Protein AF-A0A8H9WSG5-F1 (afdb_monomer_lite)

Secondary structure (DSSP, 8-state):
----S--SSSS--SS-EEETTEE-HHHHHHHHHHHHHHHHHHHHHHTS---S-EEEEETHHHHHHHHHHHH-GGG-SEEEEES----TTS---GGGGSTTSPPEEEE--TT-SSSHHHHHHS-TTS---------PPP-

Structure (mmCIF, N/CA/C/O backbone):
data_AF-A0A8H9WSG5-F1
#
_entry.id   AF-A0A8H9WSG5-F1
#
loop_
_atom_site.group_PDB
_atom_site.id
_atom_site.type_symbol
_atom_site.label_atom_id
_atom_site.label_alt_id
_atom_site.label_comp_id
_atom_site.label_asym_id
_atom_site.label_entity_id
_atom_site.label_seq_id
_atom_site.pdbx_PDB_ins_code
_atom_site.Cartn_x
_atom_site.Cartn_y
_atom_site.Cartn_z
_atom_site.occupancy
_atom_site.B_iso_or_equiv
_atom_site.auth_seq_id
_atom_site.auth_comp_id
_atom_site.auth_asym_id
_atom_site.auth_atom_id
_atom_site.pdbx_PDB_model_num
ATOM 1 N N . MET A 1 1 ? 1.052 14.570 -0.683 1.00 42.69 1 MET A N 1
ATOM 2 C CA . MET A 1 1 ? 0.770 14.410 -2.137 1.00 42.69 1 MET A CA 1
ATOM 3 C C . MET A 1 1 ? 2.080 14.023 -2.793 1.00 42.69 1 MET A C 1
ATOM 5 O O . MET A 1 1 ? 2.992 14.842 -2.758 1.00 42.69 1 MET A O 1
ATOM 9 N N . PRO A 1 2 ? 2.228 12.793 -3.304 1.00 51.31 2 PRO A N 1
ATOM 10 C CA . PRO A 1 2 ? 3.535 12.294 -3.706 1.00 51.31 2 PRO A CA 1
ATOM 11 C C . PRO A 1 2 ? 4.047 13.052 -4.935 1.00 51.31 2 PRO A C 1
ATOM 13 O O . PRO A 1 2 ? 3.480 12.952 -6.020 1.00 51.31 2 PRO A O 1
ATOM 16 N N . ASP A 1 3 ? 5.118 13.819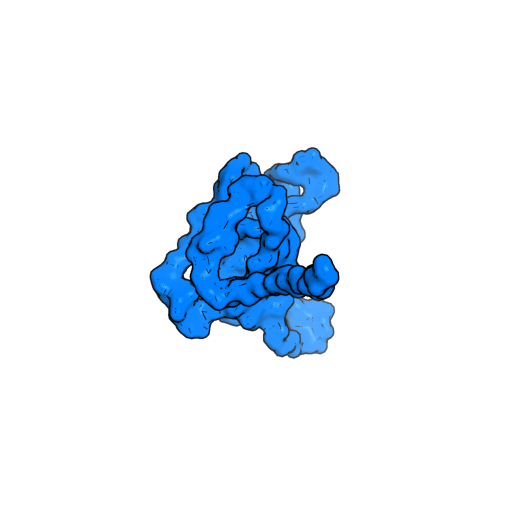 -4.736 1.00 45.38 3 ASP A N 1
ATOM 17 C CA . ASP A 1 3 ? 5.848 14.526 -5.782 1.00 45.38 3 ASP A CA 1
ATOM 18 C C . ASP A 1 3 ? 6.622 13.556 -6.683 1.00 45.38 3 ASP A C 1
ATOM 20 O O . ASP A 1 3 ? 7.106 12.501 -6.266 1.00 45.38 3 ASP A O 1
ATOM 24 N N . THR A 1 4 ? 6.737 13.934 -7.953 1.00 50.75 4 THR A N 1
ATOM 25 C CA . THR A 1 4 ? 7.196 13.060 -9.037 1.00 50.75 4 THR A CA 1
ATOM 26 C C . THR A 1 4 ? 8.706 13.174 -9.237 1.00 50.75 4 THR A C 1
ATOM 28 O O . THR A 1 4 ? 9.195 14.219 -9.663 1.00 50.75 4 THR A O 1
ATOM 31 N N . PRO A 1 5 ? 9.460 12.076 -9.080 1.00 36.84 5 PRO A N 1
ATOM 32 C CA . PRO A 1 5 ? 10.546 11.851 -10.029 1.00 36.84 5 PRO A CA 1
ATOM 33 C C . PRO A 1 5 ? 10.514 10.408 -10.530 1.00 36.84 5 PRO A C 1
ATOM 35 O O . PRO A 1 5 ? 10.988 9.516 -9.844 1.00 36.84 5 PRO A O 1
ATOM 38 N N . GLY A 1 6 ? 9.995 10.169 -11.736 1.00 48.19 6 GLY A N 1
ATOM 39 C CA . GLY A 1 6 ? 9.995 8.840 -12.368 1.00 48.19 6 GLY A CA 1
ATOM 40 C C . GLY A 1 6 ? 8.842 8.564 -13.333 1.00 48.19 6 GLY A C 1
ATOM 41 O O . GLY A 1 6 ? 8.870 7.548 -14.021 1.00 48.19 6 GLY A O 1
ATOM 42 N N . ALA A 1 7 ? 7.850 9.454 -13.427 1.00 48.38 7 ALA A N 1
ATOM 43 C CA . ALA A 1 7 ? 6.838 9.360 -14.467 1.00 48.38 7 ALA A CA 1
ATOM 44 C C . ALA A 1 7 ? 7.486 9.632 -15.831 1.00 48.38 7 ALA A C 1
ATOM 46 O O . ALA A 1 7 ? 8.023 10.707 -16.080 1.00 48.38 7 ALA A O 1
ATOM 47 N N . THR A 1 8 ? 7.429 8.668 -16.744 1.00 52.56 8 THR A N 1
ATOM 48 C CA . THR A 1 8 ? 7.865 8.833 -18.143 1.00 52.56 8 THR A CA 1
ATOM 49 C C . THR A 1 8 ? 6.874 9.699 -18.958 1.00 52.56 8 THR A C 1
ATOM 51 O O . THR A 1 8 ? 6.819 9.610 -20.179 1.00 52.56 8 THR A O 1
ATOM 54 N N . GLY A 1 9 ? 6.059 10.527 -18.289 1.00 60.41 9 GLY A N 1
ATOM 55 C CA . GLY A 1 9 ? 4.993 11.364 -18.849 1.00 60.41 9 GLY A CA 1
ATOM 56 C C . GLY A 1 9 ? 4.351 12.266 -17.777 1.00 60.41 9 GLY A C 1
ATOM 57 O O . GLY A 1 9 ? 4.763 12.207 -16.621 1.00 60.41 9 GLY A O 1
ATOM 58 N N . PRO A 1 10 ? 3.332 13.083 -18.114 1.00 73.25 10 PRO A N 1
ATOM 59 C CA . PRO A 1 10 ? 2.744 14.097 -17.219 1.00 73.25 10 PRO A CA 1
ATOM 60 C C . PRO A 1 10 ? 1.831 13.528 -16.109 1.00 73.25 10 PRO A C 1
ATOM 62 O O . PRO A 1 10 ? 0.945 14.220 -15.616 1.00 73.25 10 PRO A O 1
ATOM 65 N N . GLY A 1 11 ? 1.990 12.251 -15.757 1.00 82.44 11 GLY A N 1
ATOM 66 C CA . GLY A 1 11 ? 1.155 11.551 -14.783 1.00 82.44 11 GLY A CA 1
ATOM 67 C C . GLY A 1 11 ? 1.824 11.380 -13.421 1.00 82.44 11 GLY A C 1
ATOM 68 O O . GLY A 1 11 ? 2.992 11.709 -13.231 1.00 82.44 11 GLY A O 1
ATOM 69 N N . TRP A 1 12 ? 1.073 10.798 -12.490 1.00 88.31 12 TRP A N 1
ATOM 70 C CA . TRP A 1 12 ? 1.553 10.442 -11.156 1.00 88.31 12 TRP A CA 1
ATOM 71 C C . TRP A 1 12 ? 2.018 8.988 -11.112 1.00 88.31 12 TRP A C 1
ATOM 73 O O . TRP A 1 12 ? 1.489 8.134 -11.827 1.00 88.31 12 TRP A O 1
ATOM 83 N N . ALA A 1 13 ? 2.981 8.704 -10.241 1.00 92.19 13 ALA A N 1
ATOM 84 C CA . ALA A 1 13 ? 3.479 7.359 -9.997 1.00 92.19 13 ALA A CA 1
ATOM 85 C C . ALA A 1 13 ? 3.559 7.091 -8.492 1.00 92.19 13 ALA A C 1
ATOM 87 O O . ALA A 1 13 ? 4.004 7.940 -7.726 1.00 92.19 13 ALA A O 1
ATOM 88 N N . TRP A 1 14 ? 3.172 5.886 -8.081 1.00 95.12 14 TRP A N 1
ATOM 89 C CA . TRP A 1 14 ? 3.322 5.403 -6.709 1.00 95.12 14 TRP A CA 1
ATOM 90 C C . TRP A 1 14 ? 4.775 5.051 -6.377 1.00 95.12 14 TRP A C 1
ATOM 92 O O . TRP A 1 14 ? 5.178 5.083 -5.226 1.00 95.12 14 TRP A O 1
ATOM 102 N N . TYR A 1 15 ? 5.585 4.665 -7.354 1.00 95.12 15 TYR A N 1
ATOM 103 C CA . TYR A 1 15 ? 7.002 4.376 -7.134 1.00 95.12 15 TYR A CA 1
ATOM 104 C C . TYR A 1 15 ? 7.771 4.459 -8.447 1.00 95.12 15 TYR A C 1
ATOM 106 O O . TYR A 1 15 ? 7.188 4.469 -9.533 1.00 95.12 15 TYR A O 1
ATOM 114 N N . LYS A 1 16 ? 9.100 4.468 -8.372 1.00 92.81 16 LYS A N 1
ATOM 115 C CA . LYS A 1 16 ? 9.935 4.297 -9.564 1.00 92.81 16 LYS A CA 1
ATOM 116 C C . LYS A 1 16 ? 10.110 2.815 -9.861 1.00 92.81 16 LYS A C 1
ATOM 118 O O . LYS A 1 16 ? 10.534 2.042 -9.001 1.00 92.81 16 LYS A O 1
ATOM 123 N N . TYR A 1 17 ? 9.773 2.423 -11.080 1.00 88.88 17 TYR A N 1
ATOM 124 C CA . TYR A 1 17 ? 9.966 1.065 -11.572 1.00 88.88 17 TYR A CA 1
ATOM 125 C C . TYR A 1 17 ? 11.410 0.851 -12.038 1.00 88.88 17 TYR A C 1
ATOM 127 O O . TYR A 1 17 ? 12.018 1.773 -12.582 1.00 88.88 17 TYR A O 1
ATOM 135 N N . VAL A 1 18 ? 11.947 -0.357 -11.840 1.00 88.94 18 VAL A N 1
ATOM 136 C CA . VAL A 1 18 ? 13.275 -0.741 -12.340 1.00 88.94 18 VAL A CA 1
ATOM 137 C C . VAL A 1 18 ? 13.127 -1.765 -13.464 1.00 88.94 18 VAL A C 1
ATOM 139 O O . VAL A 1 18 ? 13.275 -1.417 -14.632 1.00 88.94 18 VAL A O 1
ATOM 142 N N . VAL A 1 19 ? 12.841 -3.027 -13.128 1.00 85.50 19 VAL A N 1
ATOM 143 C CA . VAL A 1 19 ? 12.647 -4.120 -14.094 1.00 85.50 19 VAL A CA 1
ATOM 144 C C . VAL A 1 19 ? 12.021 -5.336 -13.410 1.00 85.50 19 VAL A C 1
ATOM 146 O O . VAL A 1 19 ? 12.389 -5.663 -12.284 1.00 85.50 19 VAL A O 1
ATOM 149 N N . GLY A 1 20 ? 11.134 -6.046 -14.105 1.00 85.62 20 GLY A N 1
ATOM 150 C CA . GLY A 1 20 ? 10.453 -7.224 -13.571 1.00 85.62 20 GLY A CA 1
ATOM 151 C C . GLY A 1 20 ? 9.540 -6.853 -12.405 1.00 85.62 20 GLY A C 1
ATOM 152 O O . GLY A 1 20 ? 8.597 -6.086 -12.573 1.00 85.62 20 GLY A O 1
ATOM 153 N N . ASP A 1 21 ? 9.829 -7.394 -11.230 1.00 86.44 21 ASP A N 1
ATOM 154 C CA . ASP A 1 21 ? 9.188 -7.088 -9.948 1.00 86.44 21 ASP A CA 1
ATOM 155 C C . ASP A 1 21 ? 10.029 -6.139 -9.069 1.00 86.44 21 ASP A C 1
ATOM 157 O O . ASP A 1 21 ? 9.681 -5.862 -7.918 1.00 86.44 21 ASP A O 1
ATOM 161 N N . ARG A 1 22 ? 11.123 -5.590 -9.610 1.00 89.94 22 ARG A N 1
ATOM 162 C CA . ARG A 1 22 ? 12.001 -4.662 -8.892 1.00 89.94 22 ARG A CA 1
ATOM 163 C C . ARG A 1 22 ? 11.557 -3.220 -9.043 1.00 89.94 22 ARG A C 1
ATOM 165 O O . ARG A 1 22 ? 11.277 -2.724 -10.140 1.00 89.94 22 ARG A O 1
ATOM 172 N N . VAL A 1 23 ? 11.576 -2.526 -7.914 1.00 93.25 23 VAL A N 1
ATOM 173 C CA . VAL A 1 23 ? 11.197 -1.121 -7.762 1.00 93.25 23 VAL A CA 1
ATOM 174 C C . VAL A 1 23 ? 12.260 -0.402 -6.937 1.00 93.25 23 VAL A C 1
ATOM 176 O O . VAL A 1 23 ? 13.036 -1.042 -6.229 1.00 93.25 23 VAL A O 1
ATOM 179 N N . VAL A 1 24 ? 12.295 0.928 -6.996 1.00 94.69 24 VAL A N 1
ATOM 180 C CA . VAL A 1 24 ? 13.105 1.714 -6.058 1.00 94.69 24 VAL A CA 1
ATOM 181 C C . VAL A 1 24 ? 12.404 1.698 -4.701 1.00 94.69 24 VAL A C 1
ATOM 183 O O . VAL A 1 24 ? 11.402 2.393 -4.512 1.00 94.69 24 VAL A O 1
ATOM 186 N N . GLU A 1 25 ? 12.929 0.886 -3.781 1.00 94.19 25 GLU A N 1
ATOM 187 C CA . GLU A 1 25 ? 12.338 0.589 -2.468 1.00 94.19 25 GLU A CA 1
ATOM 188 C C . GLU A 1 25 ? 11.969 1.849 -1.684 1.00 94.19 25 GLU A C 1
ATOM 190 O O . GLU A 1 25 ? 10.851 1.942 -1.190 1.00 94.19 25 GLU A O 1
ATOM 195 N N . GLU A 1 26 ? 12.854 2.848 -1.657 1.00 95.81 26 GLU A N 1
ATOM 196 C CA . GLU A 1 26 ? 12.615 4.129 -0.984 1.00 95.81 26 GLU A CA 1
ATOM 197 C C . GLU A 1 26 ? 11.320 4.796 -1.469 1.00 95.81 26 GLU A C 1
ATOM 199 O O . GLU A 1 26 ? 10.482 5.201 -0.668 1.00 95.81 26 GLU A O 1
ATOM 204 N N . THR A 1 27 ? 11.091 4.836 -2.785 1.00 95.50 27 THR A N 1
ATOM 205 C CA . THR A 1 27 ? 9.891 5.481 -3.342 1.00 95.50 27 THR A CA 1
ATOM 206 C C . THR A 1 27 ? 8.614 4.691 -3.091 1.00 95.50 27 THR A C 1
ATOM 208 O O . THR A 1 27 ? 7.564 5.290 -2.870 1.00 95.50 27 THR A O 1
ATOM 211 N N . LEU A 1 28 ? 8.694 3.355 -3.071 1.00 96.00 28 LEU A N 1
ATOM 212 C CA . LEU A 1 28 ? 7.567 2.528 -2.647 1.00 96.00 28 LEU A CA 1
ATOM 213 C C . LEU A 1 28 ? 7.278 2.752 -1.157 1.00 96.00 28 LEU A C 1
ATOM 215 O O . LEU A 1 28 ? 6.124 2.957 -0.796 1.00 96.00 28 LEU A O 1
ATOM 219 N N . GLY A 1 29 ? 8.313 2.769 -0.314 1.00 96.25 29 GLY A N 1
ATOM 220 C CA . GLY A 1 29 ? 8.204 3.036 1.118 1.00 96.25 29 GLY A CA 1
ATOM 221 C C . GLY A 1 29 ? 7.548 4.384 1.412 1.00 96.25 29 GLY A C 1
ATOM 222 O O . GLY A 1 29 ? 6.610 4.434 2.203 1.00 96.25 29 GLY A O 1
ATOM 223 N N . HIS A 1 30 ? 7.961 5.445 0.711 1.00 96.88 30 HIS A N 1
ATOM 224 C CA . HIS A 1 30 ? 7.339 6.769 0.805 1.00 96.88 30 HIS A CA 1
ATOM 225 C C . HIS A 1 30 ? 5.844 6.721 0.473 1.00 96.88 30 HIS A C 1
ATOM 227 O O . HIS A 1 30 ? 5.029 7.216 1.244 1.00 96.88 30 HIS A O 1
ATOM 233 N N . SER A 1 31 ? 5.462 6.070 -0.627 1.00 97.31 31 SER A N 1
ATOM 234 C CA . SER A 1 31 ? 4.048 5.935 -0.991 1.00 97.31 31 SER A CA 1
ATOM 235 C C . SER A 1 31 ? 3.230 5.109 -0.010 1.00 97.31 31 SER A C 1
ATOM 237 O O . SER A 1 31 ? 2.042 5.373 0.156 1.00 97.31 31 SER A O 1
ATOM 239 N N . LEU A 1 32 ? 3.831 4.109 0.639 1.00 97.06 32 LEU A N 1
ATOM 240 C CA . LEU A 1 32 ? 3.146 3.369 1.693 1.00 97.06 32 LEU A CA 1
ATOM 241 C C . LEU A 1 32 ? 2.889 4.259 2.912 1.00 97.06 32 LEU A C 1
ATOM 243 O O . LEU A 1 32 ? 1.787 4.220 3.443 1.00 97.06 32 LEU A O 1
ATOM 247 N N . SER A 1 33 ? 3.861 5.077 3.318 1.00 97.62 33 SER A N 1
ATOM 248 C CA . SER A 1 33 ? 3.688 6.016 4.432 1.00 97.62 33 SER A CA 1
ATOM 249 C C . SER A 1 33 ? 2.674 7.122 4.115 1.00 97.62 33 SER A C 1
ATOM 251 O O . SER A 1 33 ? 1.830 7.425 4.947 1.00 97.62 33 SER A O 1
ATOM 253 N N . GLU A 1 34 ? 2.688 7.680 2.900 1.00 97.69 34 GLU A N 1
ATOM 254 C CA . GLU A 1 34 ? 1.678 8.665 2.469 1.00 97.69 34 GLU A CA 1
ATOM 255 C C . GLU A 1 34 ? 0.272 8.051 2.416 1.00 97.69 34 GLU A C 1
ATOM 257 O O . GLU A 1 34 ? -0.707 8.701 2.773 1.00 97.69 34 GLU A O 1
ATOM 262 N N . LEU A 1 35 ? 0.152 6.794 1.973 1.00 97.25 35 LEU A N 1
ATOM 263 C CA . LEU A 1 35 ? -1.133 6.100 1.945 1.00 97.25 35 LEU A CA 1
ATOM 264 C C . LEU A 1 35 ? -1.640 5.797 3.359 1.00 97.25 35 LEU A C 1
ATOM 266 O O . LEU A 1 35 ? -2.830 5.933 3.600 1.00 97.25 35 LEU A O 1
ATOM 270 N N . GLU A 1 36 ? -0.762 5.399 4.279 1.00 97.06 36 GLU A N 1
ATOM 271 C CA . GLU A 1 36 ? -1.089 5.213 5.698 1.00 97.06 36 GLU A CA 1
ATOM 272 C C . GLU A 1 36 ? -1.605 6.515 6.320 1.00 97.06 36 GLU A C 1
ATOM 274 O O . GLU A 1 36 ? -2.728 6.532 6.819 1.00 97.06 36 GLU A O 1
ATOM 279 N N . ALA A 1 37 ? -0.865 7.617 6.169 1.00 97.50 37 ALA A N 1
ATOM 280 C CA . ALA A 1 37 ? -1.291 8.934 6.643 1.00 97.50 37 ALA A CA 1
ATOM 281 C C . ALA A 1 37 ? -2.642 9.356 6.040 1.00 97.50 37 ALA A C 1
ATOM 283 O O . ALA A 1 37 ? -3.535 9.814 6.747 1.00 97.50 37 ALA A O 1
ATOM 284 N N . PHE A 1 38 ? -2.849 9.120 4.741 1.00 96.88 38 PHE A N 1
ATOM 285 C CA . PHE A 1 38 ? -4.136 9.394 4.104 1.00 96.88 38 PHE A CA 1
ATOM 286 C C . PHE A 1 38 ? -5.288 8.586 4.724 1.00 96.88 38 PHE A C 1
ATOM 288 O O . PHE A 1 38 ? -6.383 9.118 4.897 1.00 96.88 38 PHE A O 1
ATOM 295 N N . LEU A 1 39 ? -5.067 7.310 5.065 1.00 95.75 39 LEU A N 1
ATOM 296 C CA . LEU A 1 39 ? -6.083 6.487 5.730 1.00 95.75 39 LEU A CA 1
ATOM 297 C C . LEU A 1 39 ? -6.405 6.998 7.139 1.00 95.75 39 LEU A C 1
ATOM 299 O O . LEU A 1 39 ? -7.572 6.978 7.529 1.00 95.75 39 LEU A O 1
ATOM 303 N N . GLU A 1 40 ? -5.405 7.486 7.871 1.00 95.94 40 GLU A N 1
ATOM 304 C CA . GLU A 1 40 ? -5.584 8.111 9.187 1.00 95.94 40 GLU A CA 1
ATOM 305 C C . GLU A 1 40 ? -6.375 9.426 9.109 1.00 95.94 40 GLU A C 1
ATOM 307 O O . GLU A 1 40 ? -7.140 9.746 10.019 1.00 95.94 40 GLU A O 1
ATOM 312 N N . GLU A 1 41 ? -6.251 10.164 8.004 1.00 97.19 41 GLU A N 1
ATOM 313 C CA . GLU A 1 41 ? -6.978 11.414 7.757 1.00 97.19 41 GLU A CA 1
ATOM 314 C C . GLU A 1 41 ? -8.434 11.203 7.304 1.00 97.19 41 GLU A C 1
ATOM 316 O O . GLU A 1 41 ? -9.251 12.128 7.393 1.00 97.19 41 GLU A O 1
ATOM 321 N N . LEU A 1 42 ? -8.802 9.997 6.849 1.00 95.94 42 LEU A N 1
ATOM 322 C CA . LEU A 1 42 ? -10.137 9.719 6.307 1.00 95.94 42 LEU A CA 1
ATOM 323 C C . LEU A 1 42 ? -11.292 10.115 7.234 1.00 95.94 42 LEU A C 1
ATOM 325 O O . LEU A 1 42 ? -12.251 10.692 6.721 1.00 95.94 42 LEU A O 1
ATOM 329 N N . PRO A 1 43 ? -11.266 9.859 8.558 1.00 96.94 43 PRO A N 1
ATOM 330 C CA . PRO A 1 43 ? -12.385 10.238 9.407 1.00 96.94 43 PRO A CA 1
ATOM 331 C C . PRO A 1 43 ? -12.624 11.746 9.463 1.00 96.94 43 PRO A C 1
ATOM 333 O O . PRO A 1 43 ? -13.770 12.183 9.546 1.00 96.94 43 PRO A O 1
ATOM 336 N N . ALA A 1 44 ? -11.552 12.541 9.399 1.00 97.50 44 ALA A N 1
ATOM 337 C CA . ALA A 1 44 ? -11.655 13.993 9.341 1.00 97.50 44 ALA A CA 1
ATOM 338 C C . ALA A 1 44 ? -12.183 14.449 7.975 1.00 97.50 44 ALA A C 1
ATOM 340 O O . ALA A 1 44 ? -13.060 15.304 7.916 1.00 97.50 44 ALA A O 1
ATOM 341 N N . LEU A 1 45 ? -11.697 13.842 6.887 1.00 96.56 45 LEU A N 1
ATOM 342 C CA . LEU A 1 45 ? -12.120 14.170 5.524 1.00 96.56 45 LEU A CA 1
ATOM 343 C C . LEU A 1 45 ? -13.583 13.792 5.241 1.00 96.56 45 LEU A C 1
ATOM 345 O O . LEU A 1 45 ? -14.253 14.452 4.451 1.00 96.56 45 LEU A O 1
ATOM 349 N N . LEU A 1 46 ? -14.059 12.709 5.854 1.00 96.12 46 LEU A N 1
ATOM 350 C CA . LEU A 1 46 ? -15.403 12.172 5.648 1.00 96.12 46 LEU A CA 1
ATOM 351 C C . LEU A 1 46 ? -16.410 12.634 6.708 1.00 96.12 46 LEU A C 1
ATOM 353 O O . LEU A 1 46 ? -17.599 12.383 6.541 1.00 96.12 46 LEU A O 1
ATOM 357 N N . GLU A 1 47 ? -15.956 13.278 7.786 1.00 96.94 47 GLU A N 1
ATOM 358 C CA . GLU A 1 47 ? -16.769 13.696 8.941 1.00 96.94 47 GLU A CA 1
ATOM 359 C C . GLU A 1 47 ? -17.480 12.536 9.677 1.00 96.94 47 GLU A C 1
ATOM 361 O O . GLU A 1 47 ? -18.428 12.739 10.436 1.00 96.94 47 GLU A O 1
ATOM 366 N N . PHE A 1 48 ? -17.010 11.298 9.499 1.00 96.06 48 PHE A N 1
ATOM 367 C CA . PHE A 1 48 ? -17.451 10.128 10.262 1.00 96.06 48 PHE A CA 1
ATOM 368 C C . PHE A 1 48 ? -16.344 9.075 10.328 1.00 96.06 48 PHE A C 1
ATOM 370 O O . PHE A 1 48 ? -15.448 9.064 9.494 1.00 96.06 48 PHE A O 1
ATOM 377 N N . GLN A 1 49 ? -16.424 8.156 11.293 1.00 95.00 49 GLN A N 1
ATOM 378 C CA . GLN A 1 49 ? -15.483 7.038 11.404 1.00 95.00 49 GLN A CA 1
ATOM 379 C C . GLN A 1 49 ? -15.828 5.940 10.388 1.00 95.00 49 GLN A C 1
ATOM 381 O O . GLN A 1 49 ? -16.863 5.279 10.555 1.00 95.00 49 GLN A O 1
ATOM 386 N N . PRO A 1 50 ? -15.005 5.712 9.345 1.00 93.88 50 PRO A N 1
ATOM 387 C CA . PRO A 1 50 ? -15.246 4.632 8.405 1.00 93.88 50 PRO A CA 1
ATOM 388 C C . PRO A 1 50 ? -15.187 3.286 9.122 1.00 93.88 50 PRO A C 1
ATOM 390 O O . PRO A 1 50 ? -14.420 3.092 10.063 1.00 93.88 50 PRO A O 1
ATOM 393 N N . GLY A 1 51 ? -16.012 2.345 8.669 1.00 93.69 51 GLY A N 1
ATOM 394 C CA . GLY A 1 51 ? -15.919 0.960 9.113 1.00 93.69 51 GLY A CA 1
ATOM 395 C C . GLY A 1 51 ? -14.700 0.266 8.501 1.00 93.69 51 GLY A C 1
ATOM 396 O O . GLY A 1 51 ? -13.599 0.799 8.418 1.00 93.69 51 GLY A O 1
ATOM 397 N N . ARG A 1 52 ? -14.895 -0.958 8.017 1.00 94.25 52 ARG A N 1
ATOM 398 C CA . ARG A 1 52 ? -13.825 -1.711 7.353 1.00 94.25 52 ARG A CA 1
ATOM 399 C C . ARG A 1 52 ? -13.455 -1.078 6.009 1.00 94.25 52 ARG A C 1
ATOM 401 O O . ARG A 1 52 ? -14.321 -0.919 5.152 1.00 94.25 52 ARG A O 1
ATOM 408 N N . ILE A 1 53 ? -12.169 -0.793 5.809 1.00 95.75 53 ILE A N 1
ATOM 409 C CA . ILE A 1 53 ? -11.634 -0.224 4.564 1.00 95.75 53 ILE A CA 1
ATOM 410 C C . ILE A 1 53 ? -11.113 -1.345 3.662 1.00 95.75 53 ILE A C 1
ATOM 412 O O . ILE A 1 53 ? -10.335 -2.191 4.097 1.00 95.75 53 ILE A O 1
ATOM 416 N N . VAL A 1 54 ? -11.517 -1.336 2.391 1.00 96.88 54 VAL A N 1
ATOM 417 C CA . VAL A 1 54 ? -10.997 -2.240 1.353 1.00 96.88 54 VAL A CA 1
ATOM 418 C C . VAL A 1 54 ? -10.282 -1.412 0.297 1.00 96.88 54 VAL A C 1
ATOM 420 O O . VAL A 1 54 ? -10.870 -0.488 -0.265 1.00 96.88 54 VAL A O 1
ATOM 423 N N . LEU A 1 55 ? -9.024 -1.743 -0.001 1.00 97.25 55 LEU A N 1
ATOM 424 C CA . LEU A 1 55 ? -8.251 -1.020 -1.010 1.00 97.25 55 LEU A CA 1
ATOM 425 C C . LEU A 1 55 ? -8.325 -1.708 -2.373 1.00 97.25 55 LEU A C 1
ATOM 427 O O . LEU A 1 55 ? -7.877 -2.840 -2.541 1.00 97.25 55 LEU A O 1
ATOM 431 N N . GLY A 1 56 ? -8.835 -0.987 -3.370 1.00 97.00 56 GLY A N 1
ATOM 432 C CA . GLY A 1 56 ? -8.833 -1.404 -4.774 1.00 97.00 56 GLY A CA 1
ATOM 433 C C . GLY A 1 56 ? -7.707 -0.742 -5.569 1.00 97.00 56 GLY A C 1
ATOM 434 O O . GLY A 1 56 ? -7.490 0.461 -5.411 1.00 97.00 56 GLY A O 1
ATOM 435 N N . GLY A 1 57 ? -6.998 -1.487 -6.425 1.00 96.25 57 GLY A N 1
ATOM 436 C CA . GLY A 1 57 ? -5.922 -0.941 -7.261 1.00 96.25 57 GLY A CA 1
ATOM 437 C C . GLY A 1 57 ? -5.700 -1.651 -8.595 1.00 96.25 57 GLY A C 1
ATOM 438 O O . GLY A 1 57 ? -6.070 -2.809 -8.777 1.00 96.25 57 GLY A O 1
ATOM 439 N N . PHE A 1 58 ? -5.041 -0.943 -9.515 1.00 94.69 58 PHE A N 1
ATOM 440 C CA . PHE A 1 58 ? -4.628 -1.441 -10.828 1.00 94.69 58 PHE A CA 1
ATOM 441 C C . PHE A 1 58 ? -3.131 -1.205 -11.056 1.00 94.69 58 PHE A C 1
ATOM 443 O O . PHE A 1 58 ? -2.615 -0.153 -10.670 1.00 94.69 58 PHE A O 1
ATOM 450 N N . SER A 1 59 ? -2.452 -2.163 -11.689 1.00 93.12 59 SER A N 1
ATOM 451 C CA . SER A 1 59 ? -1.029 -2.119 -12.030 1.00 93.12 59 SER A CA 1
ATOM 452 C C . SER A 1 59 ? -0.174 -1.660 -10.847 1.00 93.12 59 SER A C 1
ATOM 454 O O . SER A 1 59 ? -0.185 -2.295 -9.792 1.00 93.12 59 SER A O 1
ATOM 456 N N . GLN A 1 60 ? 0.496 -0.517 -10.961 1.00 94.44 60 GLN A N 1
ATOM 457 C CA . GLN A 1 60 ? 1.299 0.050 -9.885 1.00 94.44 60 GLN A CA 1
ATOM 458 C C . GLN A 1 60 ? 0.515 0.248 -8.577 1.00 94.44 60 GLN A C 1
ATOM 460 O O . GLN A 1 60 ? 1.014 -0.037 -7.491 1.00 94.44 60 GLN A O 1
ATOM 465 N N . GLY A 1 61 ? -0.745 0.677 -8.679 1.00 96.25 61 GLY A N 1
ATOM 466 C CA . GLY A 1 61 ? -1.611 0.857 -7.522 1.00 96.25 61 GLY A CA 1
ATOM 467 C C . GLY A 1 61 ? -1.979 -0.464 -6.846 1.00 96.25 61 GLY A C 1
ATOM 468 O O . GLY A 1 61 ? -2.118 -0.480 -5.623 1.00 96.25 61 GLY A O 1
ATOM 469 N N . ALA A 1 62 ? -2.110 -1.556 -7.611 1.00 95.75 62 ALA A N 1
ATOM 470 C CA . ALA A 1 62 ? -2.319 -2.897 -7.063 1.00 95.75 62 ALA A CA 1
ATOM 471 C C . ALA A 1 62 ? -1.075 -3.371 -6.296 1.00 95.75 62 ALA A C 1
ATOM 473 O O . ALA A 1 62 ? -1.210 -3.777 -5.144 1.00 95.75 62 ALA A O 1
ATOM 474 N N . THR A 1 63 ? 0.124 -3.206 -6.872 1.00 95.00 63 THR A N 1
ATOM 475 C CA . THR A 1 63 ? 1.401 -3.502 -6.198 1.00 95.00 63 THR A CA 1
ATOM 476 C C . THR A 1 63 ? 1.522 -2.769 -4.861 1.00 95.00 63 THR A C 1
ATOM 478 O O . THR A 1 63 ? 1.798 -3.385 -3.833 1.00 95.00 63 THR A O 1
ATOM 481 N N . THR A 1 64 ? 1.253 -1.459 -4.840 1.00 97.00 64 THR A N 1
ATOM 482 C CA . THR A 1 64 ? 1.330 -0.651 -3.613 1.00 97.00 64 THR A CA 1
ATOM 483 C C . THR A 1 64 ? 0.348 -1.121 -2.541 1.00 97.00 64 THR A C 1
ATOM 485 O O . THR A 1 64 ? 0.703 -1.187 -1.369 1.00 97.00 64 THR A O 1
ATOM 488 N N . ARG A 1 65 ? -0.883 -1.488 -2.911 1.00 96.50 65 ARG A N 1
ATOM 489 C CA . ARG A 1 65 ? -1.905 -1.919 -1.939 1.00 96.50 65 ARG A CA 1
ATOM 490 C C . ARG A 1 65 ? -1.635 -3.315 -1.397 1.00 96.50 65 ARG A C 1
ATOM 492 O O . ARG A 1 65 ? -1.844 -3.554 -0.214 1.00 96.50 65 ARG A O 1
ATOM 499 N N . MET A 1 66 ? -1.120 -4.215 -2.229 1.00 94.31 66 MET A N 1
ATOM 500 C CA . MET A 1 66 ? -0.645 -5.520 -1.768 1.00 94.31 66 MET A CA 1
ATOM 501 C C . MET A 1 66 ? 0.512 -5.367 -0.775 1.00 94.31 66 MET A C 1
ATOM 503 O O . MET A 1 66 ? 0.486 -5.982 0.287 1.00 94.31 66 MET A O 1
ATOM 507 N N . ALA A 1 67 ? 1.483 -4.498 -1.076 1.00 94.25 67 ALA A N 1
ATOM 508 C CA . ALA A 1 67 ? 2.570 -4.178 -0.154 1.00 94.25 67 ALA A CA 1
ATOM 509 C C . ALA A 1 67 ? 2.048 -3.582 1.167 1.00 94.25 67 ALA A C 1
ATOM 511 O O . ALA A 1 67 ? 2.496 -3.990 2.235 1.00 94.25 67 ALA A O 1
ATOM 512 N N . MET A 1 68 ? 1.048 -2.693 1.109 1.00 94.62 68 MET A N 1
ATOM 513 C CA . MET A 1 68 ? 0.369 -2.148 2.290 1.00 94.62 68 MET A CA 1
ATOM 514 C C . MET A 1 68 ? -0.227 -3.258 3.164 1.00 94.62 68 MET A C 1
ATOM 516 O O . MET A 1 68 ? 0.111 -3.346 4.338 1.00 94.62 68 MET A O 1
ATOM 520 N N . ALA A 1 69 ? -1.047 -4.149 2.597 1.00 92.56 69 ALA A N 1
ATOM 521 C CA . ALA A 1 69 ? -1.671 -5.231 3.363 1.00 92.56 69 ALA A CA 1
ATOM 522 C C . ALA A 1 69 ? -0.658 -6.211 3.979 1.00 92.56 69 ALA A C 1
ATOM 524 O O . ALA A 1 69 ? -0.895 -6.737 5.062 1.00 92.56 69 ALA A O 1
ATOM 525 N N . ILE A 1 70 ? 0.473 -6.460 3.313 1.00 90.75 70 ILE A N 1
ATOM 526 C CA . ILE A 1 70 ? 1.506 -7.373 3.825 1.00 90.75 70 ILE A CA 1
ATOM 527 C C . ILE A 1 70 ? 2.340 -6.710 4.926 1.00 90.75 70 ILE A C 1
ATOM 529 O O . ILE A 1 70 ? 2.640 -7.344 5.935 1.00 90.75 70 ILE A O 1
ATOM 533 N N . SER A 1 71 ? 2.740 -5.452 4.734 1.00 90.69 71 SER A N 1
ATOM 534 C CA . SER A 1 71 ? 3.636 -4.751 5.661 1.00 90.69 71 SER A CA 1
ATOM 535 C C . SER A 1 71 ? 2.912 -4.072 6.826 1.00 90.69 71 SER A C 1
ATOM 537 O O . SER A 1 71 ? 3.540 -3.824 7.850 1.00 90.69 71 SER A O 1
ATOM 539 N N . ARG A 1 72 ? 1.619 -3.761 6.677 1.00 90.75 72 ARG A N 1
ATOM 540 C CA . ARG A 1 72 ? 0.770 -3.061 7.659 1.00 90.75 72 ARG A CA 1
ATOM 541 C C . ARG A 1 72 ? -0.611 -3.734 7.747 1.00 90.75 72 ARG A C 1
ATOM 543 O O . ARG A 1 72 ? -1.617 -3.152 7.335 1.00 90.75 72 ARG A O 1
ATOM 550 N N . PRO A 1 73 ? -0.668 -4.982 8.240 1.00 88.12 73 PRO A N 1
ATOM 551 C CA . PRO A 1 73 ? -1.867 -5.817 8.172 1.00 88.12 73 PRO A CA 1
ATOM 552 C C . PRO A 1 73 ? -3.105 -5.231 8.866 1.00 88.12 73 PRO A C 1
ATOM 554 O O . PRO A 1 73 ? -4.219 -5.510 8.441 1.00 88.12 73 PRO A O 1
ATOM 557 N N . ASP A 1 74 ? -2.939 -4.386 9.883 1.00 89.81 74 ASP A N 1
ATOM 558 C CA . ASP A 1 74 ? -4.067 -3.882 10.679 1.00 89.81 74 ASP A CA 1
ATOM 559 C C . ASP A 1 74 ? -4.783 -2.667 10.059 1.00 89.81 74 ASP A C 1
ATOM 561 O O . ASP A 1 74 ? -5.853 -2.275 10.525 1.00 89.81 74 ASP A O 1
ATOM 565 N N . LEU A 1 75 ? -4.228 -2.066 8.999 1.00 91.44 75 LEU A N 1
ATOM 566 C CA . LEU A 1 75 ? -4.773 -0.832 8.415 1.00 91.44 75 LEU A CA 1
ATOM 567 C C . LEU A 1 75 ? -5.937 -1.059 7.448 1.00 91.44 75 LEU A C 1
ATOM 569 O O . LEU A 1 75 ? -6.693 -0.133 7.153 1.00 91.44 75 LEU A O 1
ATOM 573 N N . VAL A 1 76 ? -6.068 -2.266 6.896 1.00 94.12 76 VAL A N 1
ATOM 574 C CA . VAL A 1 76 ? -7.042 -2.559 5.839 1.00 94.12 76 VAL A CA 1
ATOM 575 C C . VAL A 1 76 ? -7.701 -3.906 6.066 1.00 94.12 76 VAL A C 1
ATOM 577 O O . VAL A 1 76 ? -7.076 -4.867 6.491 1.00 94.12 76 VAL A O 1
ATOM 580 N N . ALA A 1 77 ? -8.982 -4.001 5.730 1.00 95.12 77 ALA A N 1
ATOM 581 C CA . ALA A 1 77 ? -9.739 -5.236 5.879 1.00 95.12 77 ALA A CA 1
ATOM 582 C C . ALA A 1 77 ? -9.545 -6.206 4.706 1.00 95.12 77 ALA A C 1
ATOM 584 O O . ALA A 1 77 ? -9.769 -7.401 4.878 1.00 95.12 77 ALA A O 1
ATOM 585 N N . ALA A 1 78 ? -9.196 -5.703 3.516 1.00 95.00 78 ALA A N 1
ATOM 586 C CA . ALA A 1 78 ? -8.896 -6.503 2.328 1.00 95.00 78 ALA A CA 1
ATOM 587 C C . ALA A 1 78 ? -8.237 -5.653 1.228 1.00 95.00 78 ALA A C 1
ATOM 589 O O . ALA A 1 78 ? -8.340 -4.421 1.225 1.00 95.00 78 ALA A O 1
ATOM 590 N N . VAL A 1 79 ? -7.639 -6.324 0.241 1.00 96.12 79 VAL A N 1
ATOM 591 C CA . VAL A 1 79 ? -7.141 -5.707 -0.999 1.00 96.12 79 VAL A CA 1
ATOM 592 C C . VAL A 1 79 ? -7.721 -6.408 -2.221 1.00 96.12 79 VAL A C 1
ATOM 594 O O . VAL A 1 79 ? -7.804 -7.633 -2.264 1.00 96.12 79 VAL A O 1
ATOM 597 N N . ILE A 1 80 ? -8.083 -5.625 -3.238 1.00 96.75 80 ILE A N 1
ATOM 598 C CA . ILE A 1 80 ? -8.477 -6.105 -4.566 1.00 96.75 80 ILE A CA 1
ATOM 599 C C . ILE A 1 80 ? -7.536 -5.466 -5.592 1.00 96.75 80 ILE A C 1
ATOM 601 O O . ILE A 1 80 ? -7.594 -4.262 -5.843 1.00 96.75 80 ILE A O 1
ATOM 605 N N . GLY A 1 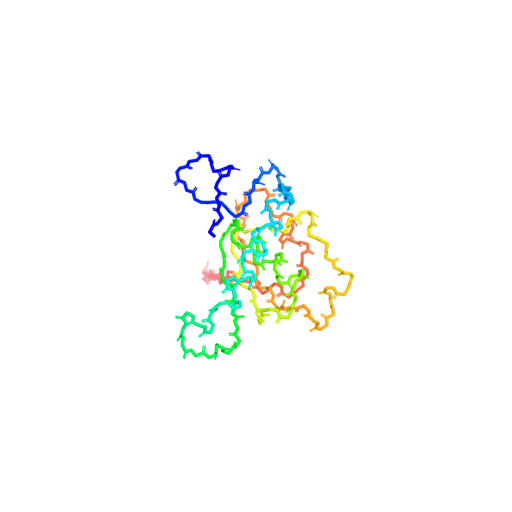81 ? -6.644 -6.267 -6.169 1.00 95.38 81 GLY A N 1
ATOM 606 C CA . GLY A 1 81 ? -5.629 -5.819 -7.118 1.00 95.38 81 GLY A CA 1
ATOM 607 C C . GLY A 1 81 ? -5.777 -6.466 -8.492 1.00 95.38 81 GLY A C 1
ATOM 608 O O . GLY A 1 81 ? -5.985 -7.675 -8.596 1.00 95.38 81 GLY A O 1
ATOM 609 N N . PHE A 1 82 ? -5.598 -5.675 -9.548 1.00 93.88 82 PHE A N 1
ATOM 610 C CA . PHE A 1 82 ? -5.561 -6.150 -10.933 1.00 93.88 82 PHE A CA 1
ATOM 611 C C . PHE A 1 82 ? -4.252 -5.757 -11.619 1.00 93.88 82 PHE A C 1
ATOM 613 O O . PHE A 1 82 ? -3.816 -4.615 -11.484 1.00 93.88 82 PHE A O 1
ATOM 620 N N . SER A 1 83 ? -3.635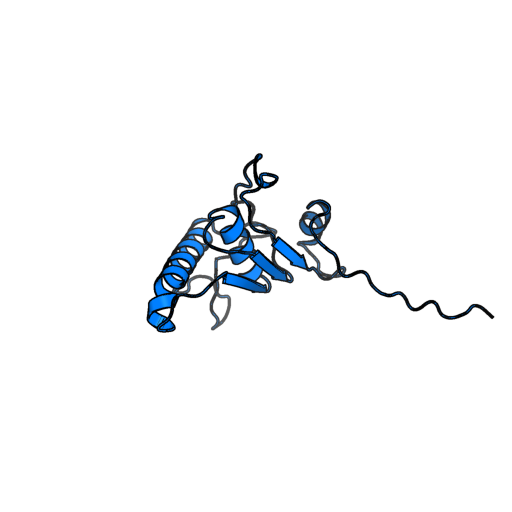 -6.683 -12.356 1.00 91.31 83 SER A N 1
ATOM 621 C CA . SER A 1 83 ? -2.450 -6.437 -13.207 1.00 91.31 83 SER A CA 1
ATOM 622 C C . SER A 1 83 ? -1.227 -5.804 -12.502 1.00 91.31 83 SER A C 1
ATOM 624 O O . SER A 1 83 ? -0.384 -5.189 -13.149 1.00 91.31 83 SER A O 1
ATOM 626 N N . GLY A 1 84 ? -1.150 -5.873 -11.165 1.00 91.56 84 GLY A N 1
ATOM 627 C CA . GLY A 1 84 ? 0.032 -5.502 -10.370 1.00 91.56 84 GLY A CA 1
ATOM 628 C C . GLY A 1 84 ? 0.912 -6.696 -10.001 1.00 91.56 84 GLY A C 1
ATOM 629 O O . GLY A 1 84 ? 0.580 -7.835 -10.286 1.00 91.56 84 GLY A O 1
ATOM 630 N N . PHE A 1 85 ? 2.009 -6.463 -9.298 1.00 91.19 85 PHE A N 1
ATOM 631 C CA . PHE A 1 85 ? 2.942 -7.512 -8.882 1.00 91.19 85 PHE A CA 1
ATOM 632 C C . PHE A 1 85 ? 3.302 -7.384 -7.404 1.00 91.19 85 PHE A C 1
ATOM 634 O O . PHE A 1 85 ? 3.032 -6.358 -6.784 1.00 91.19 85 PHE A O 1
ATOM 641 N N . LEU A 1 86 ? 3.910 -8.416 -6.818 1.00 91.19 86 LEU A N 1
ATOM 642 C CA . LEU A 1 86 ? 4.501 -8.290 -5.488 1.00 91.19 86 LEU A CA 1
ATOM 643 C C . LEU A 1 86 ? 5.946 -7.821 -5.651 1.00 91.19 86 LEU A C 1
ATOM 645 O O . LEU A 1 86 ? 6.758 -8.537 -6.232 1.00 91.19 86 LEU A O 1
ATOM 649 N N . ALA A 1 87 ? 6.253 -6.609 -5.185 1.00 91.75 87 ALA A N 1
ATOM 650 C CA . ALA A 1 87 ? 7.602 -6.065 -5.307 1.00 91.75 87 ALA A CA 1
ATOM 651 C C . ALA A 1 87 ? 8.606 -6.900 -4.497 1.00 91.75 87 ALA A C 1
ATOM 653 O O . ALA A 1 87 ? 8.330 -7.237 -3.347 1.00 91.75 87 ALA A O 1
ATOM 654 N N . GLU A 1 88 ? 9.778 -7.187 -5.074 1.00 90.56 88 GLU A N 1
ATOM 655 C CA . GLU A 1 88 ? 10.808 -8.046 -4.457 1.00 90.56 88 GLU A CA 1
ATOM 656 C C . GLU A 1 88 ? 11.246 -7.547 -3.065 1.00 90.56 88 GLU A C 1
ATOM 658 O O . GLU A 1 88 ? 11.536 -8.338 -2.170 1.00 90.56 88 GLU A O 1
ATOM 663 N N . SER A 1 89 ? 11.242 -6.227 -2.852 1.00 89.88 89 SER A N 1
ATOM 664 C CA . SER A 1 89 ? 11.603 -5.609 -1.571 1.00 89.88 89 SER A CA 1
ATOM 665 C C . SER A 1 89 ? 10.583 -5.860 -0.450 1.00 89.88 89 SER A C 1
ATOM 667 O O . SER A 1 89 ? 10.889 -5.644 0.723 1.00 89.88 89 SER A O 1
ATOM 669 N N . VAL A 1 90 ? 9.368 -6.320 -0.771 1.00 88.38 90 VAL A N 1
ATOM 670 C CA . VAL A 1 90 ? 8.333 -6.612 0.226 1.00 88.38 90 VAL A CA 1
ATOM 671 C C . VAL A 1 90 ? 8.644 -7.944 0.897 1.00 88.38 90 VAL A C 1
ATOM 673 O O . VAL A 1 90 ? 8.442 -9.022 0.339 1.00 88.38 90 VAL A O 1
ATOM 676 N N . LYS A 1 91 ? 9.096 -7.872 2.149 1.00 85.31 91 LYS A N 1
ATOM 677 C CA . LYS A 1 91 ? 9.316 -9.056 2.980 1.00 85.31 91 LYS A CA 1
ATOM 678 C C . LYS A 1 91 ? 7.976 -9.671 3.361 1.00 85.31 91 LYS A C 1
ATOM 680 O O . LYS A 1 91 ? 7.271 -9.153 4.222 1.00 85.31 91 LYS A O 1
ATOM 685 N N . VAL A 1 92 ? 7.655 -10.799 2.742 1.00 78.94 92 VAL A N 1
ATOM 686 C CA . VAL A 1 92 ? 6.533 -11.644 3.147 1.00 78.94 92 VAL A CA 1
ATOM 687 C C . VAL A 1 92 ? 6.977 -12.422 4.386 1.00 78.94 92 VAL A C 1
ATOM 689 O O . VAL A 1 92 ? 7.857 -13.280 4.269 1.00 78.94 92 VAL A O 1
ATOM 692 N N . PRO A 1 93 ? 6.452 -12.127 5.589 1.00 69.25 93 PRO A N 1
ATOM 693 C CA . PRO A 1 93 ? 6.822 -12.907 6.757 1.00 69.25 93 PRO A CA 1
ATOM 694 C C . PRO A 1 93 ? 6.396 -14.364 6.534 1.00 69.25 93 PRO A C 1
ATOM 696 O O . PRO A 1 93 ? 5.404 -14.632 5.862 1.00 69.25 93 PRO A O 1
ATOM 699 N N . PHE A 1 94 ? 7.106 -15.333 7.115 1.00 62.66 94 PHE A N 1
ATOM 700 C CA . PHE A 1 94 ? 6.684 -16.745 7.057 1.00 62.66 94 PHE A CA 1
ATOM 701 C C . PHE A 1 94 ? 5.259 -16.933 7.622 1.00 62.66 94 PHE A C 1
ATOM 703 O O . PHE A 1 94 ? 4.501 -17.805 7.206 1.00 62.66 94 PHE A O 1
ATOM 710 N N . SER A 1 95 ? 4.865 -16.025 8.517 1.00 56.00 95 SER A N 1
ATOM 711 C CA . SER A 1 95 ? 3.514 -15.841 9.028 1.00 56.00 95 SER A CA 1
ATOM 712 C C . SER A 1 95 ? 2.563 -15.113 8.062 1.00 56.00 95 SER A C 1
ATOM 714 O O . SER A 1 95 ? 1.515 -14.678 8.497 1.00 56.00 95 SER A O 1
ATOM 716 N N . ALA A 1 96 ? 2.843 -14.948 6.771 1.00 51.44 96 ALA A N 1
ATOM 717 C CA . ALA A 1 96 ? 1.842 -14.464 5.807 1.00 51.44 96 ALA A CA 1
ATOM 718 C C . ALA A 1 96 ? 0.759 -15.523 5.505 1.00 51.44 96 ALA A C 1
ATOM 720 O O . ALA A 1 96 ? -0.232 -15.243 4.842 1.00 51.44 96 ALA A O 1
ATOM 721 N N . LEU A 1 97 ? 0.944 -16.741 6.031 1.00 53.06 97 LEU A N 1
ATOM 722 C CA . LEU A 1 97 ? -0.093 -17.760 6.223 1.00 53.06 97 LEU A CA 1
ATOM 723 C C . LEU A 1 97 ? -0.772 -17.664 7.610 1.00 53.06 97 LEU A C 1
ATOM 725 O O . LEU A 1 97 ? -1.607 -18.500 7.946 1.00 53.06 97 LEU A O 1
ATOM 729 N N . SER A 1 98 ? -0.383 -16.694 8.443 1.00 54.34 98 SER A N 1
ATOM 730 C CA .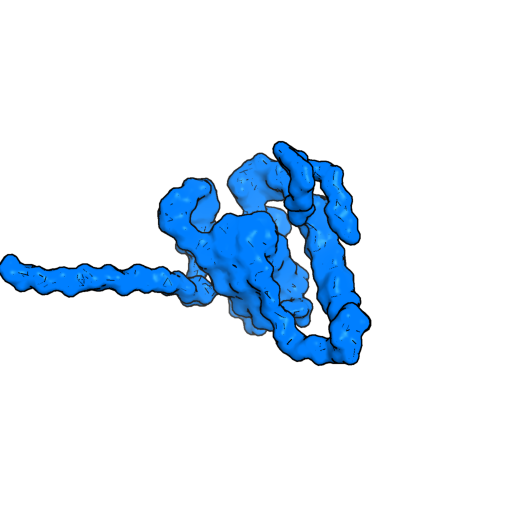 SER A 1 98 ? -0.948 -16.452 9.776 1.00 54.34 98 SER A CA 1
ATOM 731 C C . SER A 1 98 ? -2.256 -15.665 9.661 1.00 54.34 98 SER A C 1
ATOM 733 O O . SER A 1 98 ? -2.385 -14.848 8.748 1.00 54.34 98 SER A O 1
ATOM 735 N N . PRO A 1 99 ? -3.201 -15.821 10.607 1.00 58.41 99 PRO A N 1
ATOM 736 C CA . PRO A 1 99 ? -4.510 -15.158 10.584 1.00 58.41 99 PRO A CA 1
ATOM 737 C C . PRO A 1 99 ? -4.505 -13.619 10.538 1.00 58.41 99 PRO A C 1
ATOM 739 O O . PRO A 1 99 ? -5.575 -13.029 10.439 1.00 58.41 99 PRO A O 1
ATOM 742 N N . GLY A 1 100 ? -3.342 -12.973 10.669 1.00 69.19 100 GLY A N 1
ATOM 743 C CA . GLY A 1 100 ? -3.217 -11.517 10.730 1.00 69.19 100 GLY A CA 1
ATOM 744 C C . GLY A 1 100 ? -3.142 -10.812 9.375 1.00 69.19 100 GLY A C 1
ATOM 745 O O . GLY A 1 100 ? -3.422 -9.625 9.319 1.00 69.19 100 GLY A O 1
ATOM 746 N N . THR A 1 101 ? -2.778 -11.487 8.279 1.00 78.75 101 THR A N 1
ATOM 747 C CA . THR A 1 101 ? -2.689 -10.814 6.970 1.00 78.75 101 THR A CA 1
ATOM 748 C C . THR A 1 101 ? -4.085 -10.630 6.357 1.00 78.75 101 THR A C 1
ATOM 750 O O . THR A 1 101 ? -4.824 -11.613 6.248 1.00 78.75 101 THR A O 1
ATOM 753 N N . PRO A 1 102 ? -4.458 -9.413 5.910 1.00 88.75 102 PRO A N 1
ATOM 754 C CA . PRO A 1 102 ? -5.725 -9.178 5.230 1.00 88.75 102 PRO A CA 1
ATOM 755 C C . PRO A 1 102 ? -5.866 -10.043 3.974 1.00 88.75 102 PRO A C 1
ATOM 757 O O . PRO A 1 102 ? -4.880 -10.250 3.263 1.00 88.75 102 PRO A O 1
ATOM 760 N N . PRO A 1 103 ? -7.078 -10.511 3.636 1.00 91.81 103 PRO A N 1
ATOM 761 C CA . PRO A 1 103 ? -7.314 -11.208 2.381 1.00 91.81 103 PRO A CA 1
ATOM 762 C C . PRO A 1 103 ? -6.963 -10.316 1.180 1.00 91.81 103 PRO A C 1
ATOM 764 O O . PRO A 1 103 ? -7.382 -9.157 1.093 1.00 91.81 103 PRO A O 1
ATOM 767 N N . ILE A 1 104 ? -6.218 -10.883 0.229 1.00 91.50 104 ILE A N 1
ATOM 768 C CA . ILE A 1 104 ? -5.802 -10.220 -1.011 1.00 91.50 104 ILE A CA 1
ATOM 769 C C . ILE A 1 104 ? -6.398 -10.983 -2.194 1.00 91.50 104 ILE A C 1
ATOM 771 O O . ILE A 1 104 ? -6.021 -12.121 -2.468 1.00 91.50 104 ILE A O 1
ATOM 775 N N . PHE A 1 105 ? -7.299 -10.337 -2.930 1.00 93.50 105 PHE A N 1
ATOM 776 C CA . PHE A 1 105 ? -7.689 -10.778 -4.262 1.00 93.50 105 PHE A CA 1
ATOM 777 C C . PHE A 1 105 ? -6.710 -10.200 -5.286 1.00 93.50 105 PHE A C 1
ATOM 779 O O . PHE A 1 105 ? -6.507 -8.985 -5.338 1.00 93.50 105 PHE A O 1
ATOM 786 N N . TRP A 1 106 ? -6.140 -11.060 -6.128 1.00 90.88 106 TRP A N 1
ATOM 787 C CA . TRP A 1 106 ? -5.156 -10.669 -7.132 1.00 90.88 106 TRP A CA 1
ATOM 788 C C . TRP A 1 106 ? -5.512 -11.261 -8.502 1.00 90.88 106 TRP A C 1
ATOM 790 O O . TRP A 1 106 ? -5.323 -12.448 -8.756 1.00 90.88 106 TRP A O 1
ATOM 800 N N . GLY A 1 107 ? -6.061 -10.428 -9.391 1.00 90.19 107 GLY A N 1
ATOM 801 C CA . GLY A 1 107 ? -6.486 -10.819 -10.738 1.00 90.19 107 GLY A CA 1
ATOM 802 C C . GLY A 1 107 ? -5.468 -10.437 -11.814 1.00 90.19 107 GLY A C 1
ATOM 803 O O . GLY A 1 107 ? -4.961 -9.316 -11.806 1.00 90.19 107 GLY A O 1
ATOM 804 N N . HIS A 1 108 ? -5.180 -11.349 -12.750 1.00 86.12 108 HIS A N 1
ATOM 805 C CA . HIS A 1 108 ? -4.277 -11.128 -13.892 1.00 86.12 108 HIS A CA 1
ATOM 806 C C . HIS A 1 108 ? -4.845 -11.664 -15.200 1.00 86.12 108 HIS A C 1
ATOM 808 O O . HIS A 1 108 ? -5.476 -12.723 -15.234 1.00 86.12 108 HIS A O 1
ATOM 814 N N . GLY A 1 109 ? -4.552 -10.962 -16.297 1.00 83.62 109 GLY A N 1
ATOM 815 C CA . GLY A 1 109 ? -4.799 -11.471 -17.639 1.00 83.62 109 GLY A CA 1
ATOM 816 C C . GLY A 1 109 ? -3.838 -12.611 -17.976 1.00 83.62 109 GLY A C 1
ATOM 817 O O . GLY A 1 109 ? -2.627 -12.480 -17.829 1.00 83.62 109 GLY A O 1
ATOM 818 N N . LEU A 1 110 ? -4.359 -13.727 -18.494 1.00 80.06 110 LEU A N 1
ATOM 819 C CA . LEU A 1 110 ? -3.542 -14.892 -18.880 1.00 80.06 110 LEU A CA 1
ATOM 820 C C . LEU A 1 110 ? -2.509 -14.585 -19.976 1.00 80.06 110 LEU A C 1
ATOM 822 O O . LEU A 1 110 ? -1.528 -15.313 -20.117 1.00 80.06 110 LEU A O 1
ATOM 826 N N . LEU A 1 111 ? -2.758 -13.530 -20.753 1.00 80.94 111 LEU A N 1
ATOM 827 C CA . LEU A 1 111 ? -1.918 -13.085 -21.860 1.00 80.94 111 LEU A CA 1
ATOM 828 C C . LEU A 1 111 ? -1.011 -11.907 -21.482 1.00 80.94 111 LEU A C 1
ATOM 830 O O . LEU A 1 111 ? -0.311 -11.402 -22.355 1.00 80.94 111 LEU A O 1
ATOM 834 N N . GLU A 1 112 ? -1.010 -11.458 -20.219 1.00 73.69 112 GLU A N 1
ATOM 835 C CA . GLU A 1 112 ? -0.091 -10.402 -19.796 1.00 73.69 112 GLU A CA 1
ATOM 836 C C . GLU A 1 112 ? 1.355 -10.935 -19.745 1.00 73.69 112 GLU A C 1
ATOM 838 O O . GLU A 1 112 ? 1.655 -11.897 -19.021 1.00 73.69 112 GLU A O 1
ATOM 843 N N . PRO A 1 113 ? 2.274 -10.342 -20.529 1.00 61.34 113 PRO A N 1
ATOM 844 C CA . PRO A 1 113 ? 3.671 -10.728 -20.510 1.00 61.34 113 PRO A CA 1
ATOM 845 C C . PRO A 1 113 ? 4.352 -10.107 -19.282 1.00 61.34 113 PRO A C 1
ATOM 847 O O . PRO A 1 113 ? 4.081 -8.963 -18.949 1.00 61.34 113 PRO A O 1
ATOM 850 N N . GLN A 1 114 ? 5.291 -10.835 -18.666 1.00 55.75 114 GLN A N 1
ATOM 851 C CA . GLN A 1 114 ? 6.256 -10.394 -17.631 1.00 55.75 114 GLN A CA 1
ATOM 852 C C . GLN A 1 114 ? 5.925 -10.734 -16.158 1.00 55.75 114 GLN A C 1
ATOM 854 O O . GLN A 1 114 ? 6.787 -11.320 -15.508 1.00 55.75 114 GLN A O 1
ATOM 859 N N . HIS A 1 115 ? 4.725 -10.480 -15.615 1.00 56.06 115 HIS A N 1
ATOM 860 C CA . HIS A 1 115 ? 4.432 -10.739 -14.175 1.00 56.06 115 HIS A CA 1
ATOM 861 C C . HIS A 1 115 ? 3.759 -12.090 -13.874 1.00 56.06 115 HIS A C 1
ATOM 863 O O . HIS A 1 115 ? 3.517 -12.454 -12.722 1.00 56.06 115 HIS A O 1
ATOM 869 N N . SER A 1 116 ? 3.500 -12.884 -14.911 1.00 50.34 116 SER A N 1
ATOM 870 C CA . SER A 1 116 ? 2.714 -14.122 -14.837 1.00 50.34 116 SER A CA 1
ATOM 871 C C . SER A 1 116 ? 3.354 -15.268 -14.040 1.00 50.34 116 SER A C 1
ATOM 873 O O . SER A 1 116 ? 2.659 -16.227 -13.708 1.00 50.34 116 SER A O 1
ATOM 875 N N . ALA A 1 117 ? 4.645 -15.198 -13.697 1.00 58.00 117 ALA A N 1
ATOM 876 C CA . ALA A 1 117 ? 5.279 -16.204 -12.842 1.00 58.00 117 ALA A CA 1
ATOM 877 C C . ALA A 1 117 ? 4.800 -16.107 -11.380 1.00 58.00 117 ALA A C 1
ATOM 879 O O . ALA A 1 117 ? 4.467 -17.131 -10.787 1.00 58.00 117 ALA A O 1
ATOM 880 N N . GLN A 1 118 ? 4.685 -14.891 -10.829 1.00 63.19 118 GLN A N 1
ATOM 881 C CA . GLN A 1 118 ? 4.269 -14.679 -9.437 1.00 63.19 118 GLN A CA 1
ATOM 882 C C . GLN A 1 118 ? 2.780 -14.992 -9.225 1.00 63.19 118 GLN A C 1
ATOM 884 O O . GLN A 1 118 ? 2.408 -15.648 -8.255 1.00 63.19 118 GLN A O 1
ATOM 889 N N . ALA A 1 119 ? 1.920 -14.603 -10.173 1.00 52.28 119 ALA A N 1
ATOM 890 C CA . ALA A 1 119 ? 0.486 -14.899 -10.109 1.00 52.28 119 ALA A CA 1
ATOM 891 C C . ALA A 1 119 ? 0.183 -16.414 -10.115 1.00 52.28 119 ALA A C 1
ATOM 893 O O . ALA A 1 119 ? -0.870 -16.837 -9.650 1.00 52.28 119 ALA A O 1
ATOM 894 N N . ARG A 1 120 ? 1.107 -17.243 -10.625 1.00 48.25 120 ARG A N 1
ATOM 895 C CA . ARG A 1 120 ? 0.989 -18.711 -10.639 1.00 48.25 120 ARG A CA 1
ATOM 896 C C . ARG A 1 120 ? 1.554 -19.390 -9.386 1.00 48.25 120 ARG A C 1
ATOM 898 O O . ARG A 1 120 ? 1.258 -20.562 -9.177 1.00 48.25 120 ARG A O 1
ATOM 905 N N . SER A 1 121 ? 2.362 -18.699 -8.574 1.00 48.06 121 SER A N 1
ATOM 906 C CA . SER A 1 121 ? 3.021 -19.272 -7.388 1.00 48.06 121 SER A CA 1
ATOM 907 C C . SER A 1 121 ? 2.309 -18.977 -6.064 1.00 48.06 121 SER A C 1
ATOM 909 O O . SER A 1 121 ? 2.606 -19.627 -5.064 1.00 48.06 121 SER A O 1
ATOM 911 N N . VAL A 1 122 ? 1.381 -18.014 -6.027 1.00 45.00 122 VAL A N 1
ATOM 912 C CA . VAL A 1 122 ? 0.567 -17.737 -4.832 1.00 45.00 122 VAL A CA 1
ATOM 913 C C . VAL A 1 122 ? -0.559 -18.772 -4.752 1.00 45.00 122 VAL A C 1
ATOM 915 O O . VAL A 1 122 ? -1.405 -18.853 -5.637 1.00 45.00 122 VAL A O 1
ATOM 918 N N . GLY A 1 123 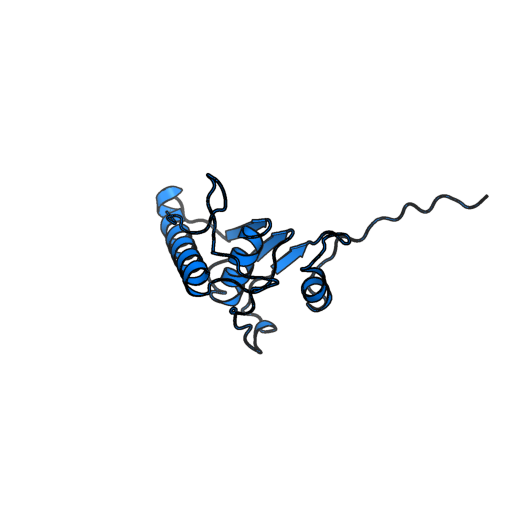? -0.523 -19.607 -3.709 1.00 36.44 123 GLY A N 1
ATOM 919 C CA . GLY A 1 123 ? -1.447 -20.722 -3.475 1.00 36.44 123 GLY A CA 1
ATOM 920 C C . GLY A 1 123 ? -2.934 -20.333 -3.315 1.00 36.44 123 GLY A C 1
ATOM 921 O O . GLY A 1 123 ? -3.303 -19.168 -3.444 1.00 36.44 123 GLY A O 1
ATOM 922 N N . PRO A 1 124 ? -3.809 -21.311 -3.003 1.00 34.62 124 PRO A N 1
ATOM 923 C CA . PRO A 1 124 ? -5.229 -21.381 -3.403 1.00 34.62 124 PRO A CA 1
ATOM 924 C C . PRO A 1 124 ? -6.200 -20.332 -2.822 1.00 34.62 124 PRO A C 1
ATOM 926 O O . PRO A 1 124 ? -7.408 -20.479 -2.982 1.00 34.62 124 PRO A O 1
ATOM 929 N N . GLN A 1 125 ? -5.722 -19.269 -2.173 1.00 40.75 125 GLN A N 1
ATOM 930 C CA . GLN A 1 125 ? -6.575 -18.157 -1.733 1.00 40.75 125 GLN A CA 1
ATOM 931 C C . GLN A 1 125 ? -6.796 -17.087 -2.815 1.00 40.75 125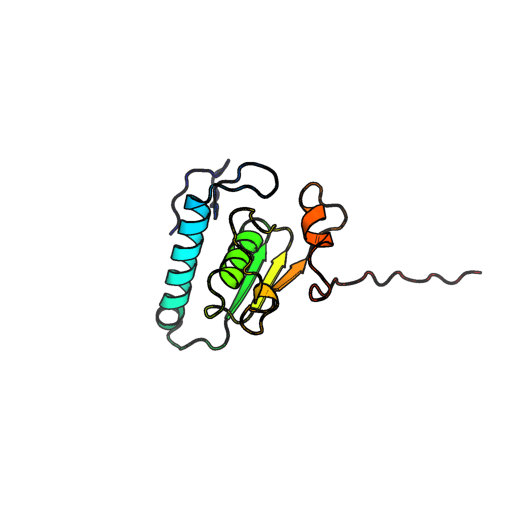 GLN A C 1
ATOM 933 O O . GLN A 1 125 ? -7.659 -16.225 -2.662 1.00 40.75 125 GLN A O 1
ATOM 938 N N . ALA A 1 126 ? -6.095 -17.177 -3.949 1.00 43.22 126 ALA A N 1
ATOM 939 C CA . ALA A 1 126 ? -6.457 -16.445 -5.154 1.00 43.22 126 ALA A CA 1
ATOM 940 C C . ALA A 1 126 ? -7.664 -17.127 -5.823 1.00 43.22 126 ALA A C 1
ATOM 942 O O . ALA A 1 126 ? -7.517 -18.093 -6.573 1.00 43.22 126 ALA A O 1
ATOM 943 N N . VAL A 1 127 ? -8.878 -16.641 -5.550 1.00 38.62 127 VAL A N 1
ATOM 944 C CA . VAL A 1 127 ? -10.076 -17.065 -6.290 1.00 38.62 127 VAL A CA 1
ATOM 945 C C . VAL A 1 127 ? -9.968 -16.524 -7.716 1.00 38.62 127 VAL A C 1
ATOM 947 O O . VAL A 1 127 ? -10.365 -15.401 -8.011 1.00 38.62 127 VAL A O 1
ATOM 950 N N . GLY A 1 128 ? -9.390 -17.316 -8.615 1.00 38.81 128 GLY A N 1
ATOM 951 C CA . GLY A 1 128 ? -9.411 -17.037 -10.044 1.00 38.81 128 GLY A CA 1
ATOM 952 C C . GLY A 1 128 ? -10.840 -17.153 -10.570 1.00 38.81 128 GLY A C 1
ATOM 953 O O . GLY A 1 128 ? -11.481 -18.191 -10.415 1.00 38.81 128 GLY A O 1
ATOM 954 N N . CYS A 1 129 ? -11.348 -16.097 -11.205 1.00 36.47 129 CYS A N 1
ATOM 955 C CA . CYS A 1 129 ? -12.605 -16.167 -11.944 1.00 36.47 129 CYS A CA 1
ATOM 956 C C . CYS A 1 129 ? -12.383 -17.056 -13.180 1.00 36.47 129 CYS A C 1
ATOM 958 O O . CYS A 1 129 ? -11.815 -16.623 -14.185 1.00 36.47 129 CYS A O 1
ATOM 960 N N . GLY A 1 130 ? -12.742 -18.335 -13.060 1.00 33.16 130 GLY A N 1
ATOM 961 C CA . GLY A 1 130 ? -12.653 -19.312 -14.136 1.00 33.16 130 GLY A CA 1
ATOM 962 C C . GLY A 1 130 ? -13.591 -18.953 -15.286 1.00 33.16 130 GLY A C 1
ATOM 963 O O . GLY A 1 130 ? -14.738 -18.560 -15.079 1.00 33.16 130 GLY A O 1
ATOM 964 N N . ARG A 1 131 ? -13.097 -19.098 -16.517 1.00 39.53 131 ARG A N 1
ATOM 965 C CA . ARG A 1 131 ? -13.900 -18.982 -17.737 1.00 39.53 131 ARG A CA 1
ATOM 966 C C . ARG A 1 131 ? -15.030 -20.013 -17.690 1.00 39.53 131 ARG A C 1
ATOM 968 O O . ARG A 1 131 ? -14.765 -21.207 -17.584 1.00 39.53 131 ARG A O 1
ATOM 975 N N . HIS A 1 132 ? -16.274 -19.565 -17.835 1.00 36.41 132 HIS A N 1
ATOM 976 C CA . HIS A 1 132 ? -17.363 -20.440 -18.253 1.00 36.41 132 HIS A CA 1
ATOM 977 C C . HIS A 1 132 ? -17.129 -20.762 -19.734 1.00 36.41 132 HIS A C 1
ATOM 979 O O . HIS A 1 132 ? -17.545 -20.011 -20.617 1.00 36.41 132 HIS A O 1
ATOM 985 N N . GLU A 1 133 ? -16.376 -21.826 -20.020 1.00 36.97 133 GLU A N 1
ATOM 986 C CA . GLU A 1 133 ? -16.268 -22.333 -21.385 1.00 36.97 133 GLU A CA 1
ATOM 987 C C . GLU A 1 133 ? -17.639 -22.874 -21.790 1.00 36.97 133 GLU A C 1
ATOM 989 O O . GLU A 1 133 ? -18.129 -23.871 -21.260 1.00 36.97 133 GLU A O 1
ATOM 994 N N . GLY A 1 134 ? -18.303 -22.146 -22.688 1.00 37.41 134 GLY A N 1
ATOM 995 C CA . GLY A 1 134 ? -19.546 -22.575 -23.304 1.00 37.41 134 GLY A CA 1
ATOM 996 C C . GLY A 1 134 ? -19.316 -23.876 -24.060 1.00 37.41 134 GLY A C 1
ATOM 997 O O . GLY A 1 134 ? -18.752 -23.877 -25.152 1.00 37.41 134 GLY A O 1
ATOM 998 N N . GLY A 1 135 ? -19.764 -24.983 -23.472 1.00 35.34 135 GLY A N 1
ATOM 999 C CA . GLY A 1 135 ? -19.921 -26.247 -24.171 1.00 35.34 135 GLY A CA 1
ATOM 1000 C C . GLY A 1 135 ? -20.977 -26.093 -25.261 1.00 35.34 135 GLY A C 1
ATOM 1001 O O . GLY A 1 135 ? -22.173 -26.121 -24.981 1.00 35.34 135 GLY A O 1
ATOM 1002 N N . GLY A 1 136 ? -20.534 -25.915 -26.504 1.00 36.72 136 GLY A N 1
ATOM 1003 C CA . GLY A 1 136 ? -21.382 -26.144 -27.668 1.00 36.72 136 GLY A CA 1
ATOM 1004 C C . GLY A 1 136 ? -21.709 -27.640 -27.780 1.00 36.72 136 GLY A C 1
ATOM 1005 O O . GLY A 1 136 ? -20.820 -28.468 -27.550 1.00 36.72 136 GLY A O 1
ATOM 1006 N N . PRO A 1 137 ? -22.958 -28.020 -28.102 1.00 41.47 137 PRO A N 1
ATOM 1007 C CA . PRO A 1 137 ? -23.325 -29.421 -28.240 1.00 41.47 137 PRO A CA 1
ATOM 1008 C C . PRO A 1 137 ? -22.605 -30.025 -29.448 1.00 41.47 137 PRO A C 1
ATOM 1010 O O . PRO A 1 137 ? -22.593 -29.446 -30.534 1.00 41.47 137 PRO A O 1
ATOM 1013 N N . ARG A 1 138 ? -22.007 -31.205 -29.255 1.00 41.78 138 ARG A N 1
ATOM 1014 C CA . ARG A 1 138 ? -21.583 -32.049 -30.374 1.00 41.78 138 ARG A CA 1
ATOM 1015 C C . ARG A 1 138 ? -22.843 -32.638 -31.012 1.00 41.78 138 ARG A C 1
ATOM 1017 O O . ARG A 1 138 ? -23.584 -33.340 -30.324 1.00 41.78 138 ARG A O 1
ATOM 1024 N N . LEU A 1 139 ? -23.064 -32.325 -32.286 1.00 46.69 139 LEU A N 1
ATOM 1025 C CA . LEU A 1 139 ? -23.867 -33.128 -33.209 1.00 46.69 139 LEU A CA 1
ATOM 1026 C C . LEU A 1 139 ? -22.925 -34.042 -33.992 1.00 46.69 139 LEU A C 1
ATOM 1028 O O . LEU A 1 139 ? -21.808 -33.570 -34.314 1.00 46.69 139 LEU A O 1
#

Sequence (139 aa):
MPDTPGATGPGWAWYKYVVGDRVVEETLGHSLSELEAFLEELPALLEFQPGRIVLGGFSQGATTRMAMAISRPDLVAAVIGFSGFLAESVKVPFSALSPGTPPIFWGHGLLEPQHSAQARSVGPQAVGCGRHEGGGPRL

pLDDT: mean 78.28, std 21.87, range [33.16, 97.69]

Foldseek 3Di:
DDDDDAPPDPDDAQFHDDAQLATDVVSLVVSLVVVLVVLVCVCVVVVHDDDAAEAEEEARSLQSVLLNQQVPVVSHQEYEYENYAPRPPRDRPPCVVPPRRHQYAYYYDPPDPRRVVRVVPDDDSHPYPDDPPDDDDDD

Radius of gyration: 17.18 Å; chains: 1; bounding box: 37×48×45 Å